Protein AF-A0A1V4Y982-F1 (afdb_monomer)

Secondary structure (DSSP, 8-state):
-HHHHHHHHHHHHHHHHHHHTSTTS-SSS--SSHHHHHHHHHHHHHHHHHHHHHHHHTTS---HHHHHHHHHHHHHHHHHHHHTT-SPPSEETTTEE-HHHHH-

Mean predicted aligned error: 3.41 Å

Radius of gyration: 15.24 Å; Cα contacts (8 Å, |Δi|>4): 96; chains: 1; bounding box: 32×28×43 Å

Foldseek 3Di:
DLLVVLLVVLLVVLVVVLVCLAQPNPPDPDRDPFLSLLSVVLSVVSVVVSVVCVVVCVPPDDPNVVSNVVSVVSSVVSVCCSVVVVGDTQADPPPGGDPVVVVD

pLDDT: mean 94.12, std 4.67, range [77.38, 98.56]

Sequence (104 aa):
MLFLGISYLFIAIIELFHALAYKGIEVFPAQDADLPTQLWIGTRYLEAATFLIAPMIMKKELKAYSTLGIYAIIRTILLVSIFSNNFPACYIEDTGLTTFKIYS

Structure (mmCIF, N/CA/C/O backbone):
data_AF-A0A1V4Y982-F1
#
_entry.id   AF-A0A1V4Y982-F1
#
loop_
_atom_site.group_PDB
_atom_site.id
_atom_site.type_symbol
_atom_site.label_atom_id
_atom_site.label_alt_id
_atom_site.label_comp_id
_atom_site.label_asym_id
_atom_site.label_entity_id
_atom_site.label_seq_id
_atom_site.pdbx_PDB_ins_code
_atom_site.Cartn_x
_atom_site.Cartn_y
_atom_site.Cartn_z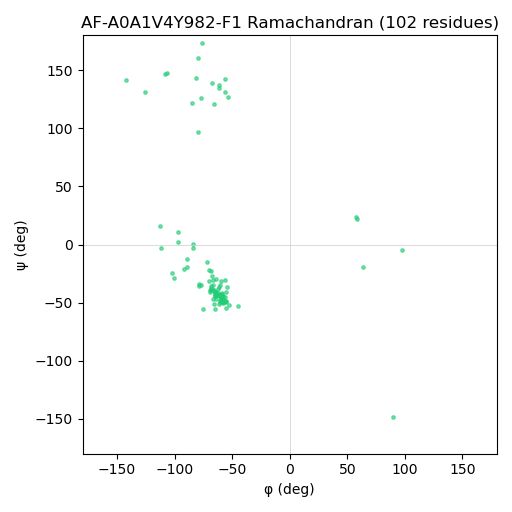
_atom_site.occupancy
_atom_site.B_iso_or_equiv
_atom_site.auth_seq_id
_atom_site.auth_comp_id
_atom_site.auth_asym_id
_atom_site.auth_atom_id
_atom_site.pdbx_PDB_model_num
ATOM 1 N N . MET A 1 1 ? -17.916 0.474 9.515 1.00 81.38 1 MET A N 1
ATOM 2 C CA . MET A 1 1 ? -17.758 1.545 8.505 1.00 81.38 1 MET A CA 1
ATOM 3 C C . MET A 1 1 ? -16.533 2.423 8.748 1.00 81.38 1 MET A C 1
ATOM 5 O O . MET A 1 1 ? -15.734 2.532 7.832 1.00 81.38 1 MET A O 1
ATOM 9 N N . LEU A 1 2 ? -16.322 2.987 9.949 1.00 93.31 2 LEU A N 1
ATOM 10 C CA . LEU A 1 2 ? -15.188 3.895 10.212 1.00 93.31 2 LEU A CA 1
ATOM 11 C C . LEU A 1 2 ? -13.804 3.301 9.886 1.00 93.31 2 LEU A C 1
ATOM 13 O O . LEU A 1 2 ? -12.980 3.993 9.305 1.00 93.31 2 LEU A O 1
ATOM 17 N N . PHE A 1 3 ? -13.570 2.022 10.204 1.00 95.75 3 PHE A N 1
ATOM 18 C CA . PHE A 1 3 ? -12.317 1.344 9.851 1.00 95.75 3 PHE A CA 1
ATOM 19 C C . PHE A 1 3 ? -12.039 1.411 8.349 1.00 95.75 3 PHE A C 1
ATOM 21 O O . PHE A 1 3 ? -11.002 1.930 7.967 1.00 95.75 3 PHE A O 1
ATOM 28 N N . LEU A 1 4 ? -12.995 0.971 7.521 1.00 95.75 4 LEU A N 1
ATOM 29 C CA . LEU A 1 4 ? -12.862 1.014 6.065 1.00 95.75 4 LEU A CA 1
ATOM 30 C C . LEU A 1 4 ? -12.647 2.448 5.578 1.00 95.75 4 LEU A C 1
ATOM 32 O O . LEU A 1 4 ? -11.758 2.670 4.773 1.00 95.75 4 LEU A O 1
ATOM 36 N N . GLY A 1 5 ? -13.386 3.428 6.105 1.00 96.38 5 GLY A N 1
ATOM 37 C CA . GLY A 1 5 ? -13.182 4.835 5.741 1.00 96.38 5 GLY A CA 1
ATOM 38 C C . GLY A 1 5 ? -11.747 5.313 5.991 1.00 96.38 5 GLY A C 1
ATOM 39 O O . GLY A 1 5 ? -11.140 5.921 5.115 1.00 96.38 5 GLY A O 1
ATOM 40 N N . ILE A 1 6 ? -11.177 4.979 7.155 1.00 97.00 6 ILE A N 1
ATOM 41 C CA . ILE A 1 6 ? -9.774 5.283 7.469 1.00 97.00 6 ILE A CA 1
ATOM 42 C C . ILE A 1 6 ? -8.835 4.538 6.516 1.00 97.00 6 ILE A C 1
ATOM 44 O O . ILE A 1 6 ? -7.923 5.147 5.973 1.00 97.00 6 ILE A O 1
ATOM 48 N N . SER A 1 7 ? -9.049 3.243 6.284 1.00 97.50 7 SER A N 1
ATOM 49 C CA . SER A 1 7 ? -8.210 2.438 5.387 1.00 97.50 7 SER A CA 1
ATOM 50 C C . SER A 1 7 ? -8.191 2.997 3.964 1.00 97.50 7 SER A C 1
ATOM 52 O O . SER A 1 7 ? -7.121 3.205 3.392 1.00 97.50 7 SER A O 1
ATOM 54 N N . TYR A 1 8 ? -9.372 3.303 3.421 1.00 97.81 8 TYR A N 1
ATOM 55 C CA . TYR A 1 8 ? -9.539 3.808 2.062 1.00 97.81 8 TYR A CA 1
ATOM 56 C C . TYR A 1 8 ? -8.970 5.212 1.868 1.00 97.81 8 TYR A C 1
ATOM 58 O O . TYR A 1 8 ? -8.520 5.518 0.770 1.00 97.81 8 TYR A O 1
ATOM 66 N N . LEU A 1 9 ? -8.895 6.036 2.921 1.00 97.94 9 LEU A N 1
ATOM 67 C CA . LEU A 1 9 ? -8.168 7.306 2.863 1.00 97.94 9 LEU A CA 1
ATOM 68 C C . LEU A 1 9 ? -6.695 7.090 2.479 1.00 97.94 9 LEU A C 1
ATOM 70 O O . LEU A 1 9 ? -6.181 7.793 1.616 1.00 97.94 9 LEU A O 1
ATOM 74 N N . PHE A 1 10 ? -6.013 6.116 3.088 1.00 98.12 10 PHE A N 1
ATOM 75 C CA . PHE A 1 10 ? -4.598 5.855 2.793 1.00 98.12 10 PHE A CA 1
ATOM 76 C C . PHE A 1 10 ? -4.392 5.065 1.502 1.00 98.12 10 PHE A C 1
ATOM 78 O O . PHE A 1 10 ? -3.436 5.340 0.779 1.00 98.12 10 PHE A O 1
ATOM 85 N N . ILE A 1 11 ? -5.293 4.129 1.196 1.00 98.25 11 ILE A N 1
ATOM 86 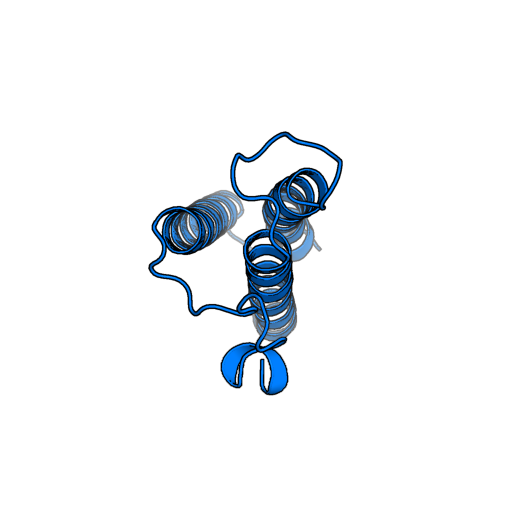C CA . ILE A 1 11 ? -5.302 3.405 -0.081 1.00 98.25 11 ILE A CA 1
ATOM 87 C C . ILE A 1 11 ? -5.451 4.387 -1.249 1.00 98.25 11 ILE A C 1
ATOM 89 O O . ILE A 1 11 ? -4.660 4.338 -2.186 1.00 98.25 11 ILE A O 1
ATOM 93 N N . ALA A 1 12 ? -6.379 5.346 -1.157 1.00 98.19 12 ALA A N 1
ATOM 94 C CA . ALA A 1 12 ? -6.588 6.357 -2.193 1.00 98.19 12 ALA A CA 1
ATOM 95 C C . ALA A 1 12 ? -5.337 7.209 -2.452 1.00 98.19 12 ALA A C 1
ATOM 97 O O . ALA A 1 12 ? -5.091 7.625 -3.580 1.00 98.19 12 ALA A O 1
ATOM 98 N N . ILE A 1 13 ? -4.511 7.445 -1.429 1.00 98.19 13 ILE A N 1
ATOM 99 C CA . ILE A 1 13 ? -3.239 8.142 -1.617 1.00 98.19 13 ILE A CA 1
ATOM 100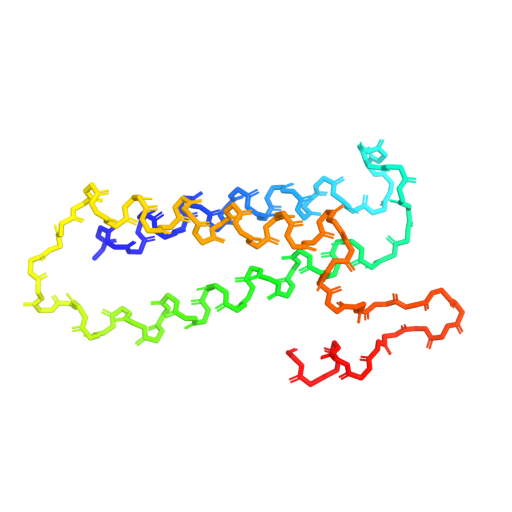 C C . ILE A 1 13 ? -2.270 7.293 -2.452 1.00 98.19 13 ILE A C 1
ATOM 102 O O . ILE A 1 13 ? -1.558 7.846 -3.279 1.00 98.19 13 ILE A O 1
ATOM 106 N N . ILE A 1 14 ? -2.211 5.974 -2.257 1.00 98.00 14 ILE A N 1
ATOM 107 C CA . ILE A 1 14 ? -1.349 5.104 -3.075 1.00 98.00 14 ILE A CA 1
ATOM 108 C C . ILE A 1 14 ? -1.891 5.032 -4.509 1.00 98.00 14 ILE A C 1
ATOM 110 O O . ILE A 1 14 ? -1.115 5.155 -5.452 1.00 98.00 14 ILE A O 1
ATOM 114 N N . GLU A 1 15 ? -3.213 4.942 -4.680 1.00 97.75 15 GLU A N 1
ATOM 115 C CA . GLU A 1 15 ? -3.860 5.012 -6.000 1.00 97.75 15 GLU A CA 1
ATOM 116 C C . GLU A 1 15 ? -3.590 6.336 -6.720 1.00 97.75 15 GLU A C 1
ATOM 118 O O . GLU A 1 15 ? -3.394 6.349 -7.930 1.00 97.75 15 GLU A O 1
ATOM 123 N N . LEU A 1 16 ? -3.501 7.455 -5.996 1.00 97.62 16 LEU A N 1
ATOM 124 C CA . LEU A 1 16 ? -3.087 8.723 -6.593 1.00 97.62 16 LEU A CA 1
ATOM 125 C C . LEU A 1 16 ? -1.650 8.647 -7.126 1.00 97.62 16 LEU A C 1
ATOM 127 O O . LEU A 1 16 ? -1.385 9.106 -8.231 1.00 97.62 16 LEU A O 1
ATOM 131 N N . PHE A 1 17 ? -0.721 8.053 -6.374 1.00 96.62 17 PHE A N 1
ATOM 132 C CA . PHE A 1 17 ? 0.656 7.867 -6.845 1.00 96.62 17 PHE A CA 1
ATOM 133 C C . PHE A 1 17 ? 0.704 6.933 -8.057 1.00 96.62 17 PHE A C 1
ATOM 135 O O . PHE A 1 17 ? 1.416 7.225 -9.011 1.00 96.62 17 PHE A O 1
ATOM 142 N N . HIS A 1 18 ? -0.080 5.853 -8.042 1.00 96.81 18 HIS A N 1
ATOM 143 C CA . HIS A 1 18 ? -0.241 4.944 -9.176 1.00 96.81 18 HIS A CA 1
ATOM 144 C C . HIS A 1 18 ? -0.760 5.687 -10.412 1.00 96.81 18 HIS A C 1
ATOM 146 O O . HIS A 1 18 ? -0.162 5.571 -11.478 1.00 96.81 18 HIS A O 1
ATOM 152 N N . ALA A 1 19 ? -1.805 6.507 -10.256 1.00 95.56 19 ALA A N 1
ATOM 153 C CA . ALA A 1 19 ? -2.343 7.342 -11.322 1.00 95.56 19 ALA A CA 1
ATOM 154 C C . ALA A 1 19 ? -1.261 8.257 -11.912 1.00 95.56 19 ALA A C 1
ATOM 156 O O . ALA A 1 19 ? -1.081 8.275 -13.122 1.00 95.56 19 ALA A O 1
ATOM 157 N N . LEU A 1 20 ? -0.491 8.955 -11.071 1.00 95.44 20 LEU A N 1
ATOM 158 C CA . LEU A 1 20 ? 0.597 9.843 -11.505 1.00 95.44 20 LEU A CA 1
ATOM 159 C C . LEU A 1 20 ? 1.795 9.098 -12.121 1.00 95.44 20 LEU A C 1
ATOM 161 O O . LEU A 1 20 ? 2.561 9.695 -12.874 1.00 95.44 20 LEU A O 1
ATOM 165 N N . ALA A 1 21 ? 1.962 7.814 -11.803 1.00 94.62 21 ALA A N 1
ATOM 166 C CA . ALA A 1 21 ? 3.001 6.948 -12.352 1.00 94.62 21 ALA A CA 1
ATOM 167 C C . ALA A 1 21 ? 2.628 6.320 -13.700 1.00 94.62 21 ALA A C 1
ATOM 169 O O . ALA A 1 21 ? 3.459 5.629 -14.288 1.00 94.62 21 ALA A O 1
ATOM 170 N N . TYR A 1 22 ? 1.414 6.548 -14.214 1.00 90.81 22 TYR A N 1
ATOM 171 C CA . TYR A 1 22 ? 1.078 6.091 -15.557 1.00 90.81 22 TYR A CA 1
ATOM 172 C C . TYR A 1 22 ? 1.975 6.742 -16.607 1.00 90.81 22 TYR A C 1
ATOM 174 O O . TYR A 1 22 ? 2.220 7.953 -16.610 1.00 90.81 22 TYR A O 1
ATOM 182 N N . LYS A 1 23 ? 2.405 5.906 -17.554 1.00 85.81 23 LYS A N 1
ATOM 183 C CA . LYS A 1 23 ? 3.172 6.324 -18.722 1.00 85.81 23 LYS A CA 1
ATOM 184 C C . LYS A 1 23 ? 2.444 7.451 -19.460 1.00 85.81 23 LYS A C 1
ATOM 186 O O . LYS A 1 23 ? 1.275 7.306 -19.815 1.00 85.81 23 LYS A O 1
ATOM 191 N N . GLY A 1 24 ? 3.155 8.552 -19.701 1.00 85.00 24 GLY A N 1
ATOM 192 C CA . GLY A 1 24 ? 2.633 9.738 -20.389 1.00 85.00 24 GLY A CA 1
ATOM 193 C C . GLY A 1 24 ? 2.148 10.878 -19.485 1.00 85.00 24 GLY A C 1
ATOM 194 O O . GLY A 1 24 ? 1.809 11.931 -20.011 1.00 85.00 24 GLY A O 1
ATOM 195 N N . ILE A 1 25 ? 2.133 10.712 -18.153 1.00 89.38 25 ILE A N 1
ATOM 196 C CA . ILE A 1 25 ? 1.878 11.820 -17.204 1.00 89.38 25 ILE A CA 1
ATOM 197 C C . ILE A 1 25 ? 3.180 12.539 -16.790 1.00 89.38 25 ILE A C 1
ATOM 199 O O . ILE A 1 25 ? 3.136 13.683 -16.347 1.00 89.38 25 ILE A O 1
ATOM 203 N N . GLU A 1 26 ? 4.340 11.895 -16.973 1.00 87.44 26 GLU A N 1
ATOM 204 C CA . GLU A 1 26 ? 5.689 12.488 -16.833 1.00 87.44 26 GLU A CA 1
ATOM 205 C C . GLU A 1 26 ? 6.017 13.110 -15.454 1.00 87.44 26 GLU A C 1
ATOM 207 O O . GLU A 1 26 ? 6.911 13.943 -15.328 1.00 87.44 26 GLU A O 1
ATOM 212 N N . VAL A 1 27 ? 5.343 12.673 -14.383 1.00 93.44 27 VAL A N 1
ATOM 213 C CA . VAL A 1 27 ? 5.632 13.121 -13.001 1.00 93.44 27 VAL A CA 1
ATOM 214 C C . VAL A 1 27 ? 6.860 12.425 -12.406 1.00 93.44 27 VAL A C 1
ATOM 216 O O . VAL A 1 27 ? 7.598 13.031 -11.628 1.00 93.44 27 VAL A O 1
ATOM 219 N N . PHE A 1 28 ? 7.089 11.158 -12.760 1.00 90.56 28 PHE A N 1
ATOM 220 C CA . PHE A 1 28 ? 8.236 10.372 -12.300 1.00 90.56 28 PHE A CA 1
ATOM 221 C C . PHE A 1 28 ? 9.241 10.143 -13.441 1.00 90.56 28 PHE A C 1
ATOM 223 O O . PHE A 1 28 ? 8.834 10.005 -14.593 1.00 90.56 28 PHE A O 1
ATOM 230 N N . PRO A 1 29 ? 10.555 10.086 -13.152 1.00 82.12 29 PRO A N 1
ATOM 231 C CA . PRO A 1 29 ? 11.589 9.998 -14.187 1.00 82.12 29 PRO A CA 1
ATOM 232 C C . PRO A 1 29 ? 11.618 8.646 -14.917 1.00 82.12 29 PRO A C 1
ATOM 234 O O . PRO A 1 29 ? 11.953 8.604 -16.097 1.00 82.12 29 PRO A O 1
ATOM 237 N N . ALA A 1 30 ? 11.256 7.550 -14.242 1.00 77.50 30 ALA A N 1
ATOM 238 C CA . ALA A 1 30 ? 11.094 6.246 -14.879 1.00 77.50 30 ALA A CA 1
ATOM 239 C C . ALA A 1 30 ? 9.763 6.209 -15.645 1.00 77.50 30 ALA A C 1
ATOM 241 O O . ALA A 1 30 ? 8.713 6.508 -15.078 1.00 77.50 30 ALA A O 1
ATOM 242 N N . GLN A 1 31 ? 9.821 5.866 -16.934 1.00 77.38 31 GLN A N 1
ATOM 243 C CA . GLN A 1 31 ? 8.661 5.792 -17.840 1.00 77.38 31 GLN A CA 1
ATOM 244 C C . GLN A 1 31 ? 8.348 4.350 -18.278 1.00 77.38 31 GLN A C 1
ATOM 246 O O . GLN A 1 31 ? 7.636 4.124 -19.265 1.00 77.38 31 GLN A O 1
ATOM 251 N N . ASP A 1 32 ? 8.902 3.372 -17.560 1.00 86.12 32 ASP A N 1
ATOM 252 C CA . ASP A 1 32 ? 8.551 1.966 -17.717 1.00 86.12 32 ASP A CA 1
ATOM 253 C C . ASP A 1 32 ? 7.198 1.647 -17.056 1.00 86.12 32 ASP A C 1
ATOM 255 O O . ASP A 1 32 ? 6.557 2.482 -16.413 1.00 86.12 32 ASP A O 1
ATOM 259 N N . ALA A 1 33 ? 6.721 0.422 -17.268 1.00 92.25 33 ALA A N 1
ATOM 260 C CA . ALA A 1 33 ? 5.481 -0.048 -16.666 1.00 92.25 33 ALA A CA 1
ATOM 261 C C . ALA A 1 33 ? 5.680 -0.591 -15.241 1.00 92.25 33 ALA A C 1
ATOM 263 O O . ALA A 1 33 ? 4.705 -1.038 -14.639 1.00 92.25 33 ALA A O 1
ATOM 264 N N . ASP A 1 34 ? 6.897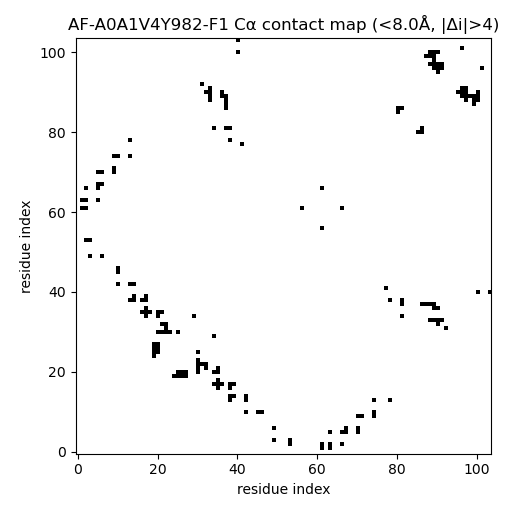 -0.590 -14.691 1.00 95.12 34 ASP A N 1
ATOM 265 C CA . ASP A 1 34 ? 7.184 -1.264 -13.428 1.00 95.12 34 ASP A CA 1
ATOM 266 C C . ASP A 1 34 ? 6.639 -0.474 -12.243 1.00 95.12 34 ASP A C 1
ATOM 268 O O . ASP A 1 34 ? 5.791 -0.983 -11.513 1.00 95.12 34 ASP A O 1
ATOM 272 N N . LEU A 1 35 ? 7.016 0.800 -12.104 1.00 95.75 35 LEU A N 1
ATOM 273 C CA . LEU A 1 35 ? 6.550 1.657 -11.007 1.00 95.75 35 LEU A CA 1
ATOM 274 C C . LEU A 1 35 ? 5.012 1.700 -10.857 1.00 95.75 35 LEU A C 1
ATOM 276 O O . LEU A 1 35 ? 4.526 1.438 -9.748 1.00 95.75 35 LEU A O 1
ATOM 280 N N . PRO A 1 36 ? 4.211 1.992 -11.906 1.00 95.69 36 PRO A N 1
ATOM 281 C CA . PRO A 1 36 ? 2.756 1.962 -11.771 1.00 95.69 36 PRO A CA 1
ATOM 282 C C . PRO A 1 36 ? 2.248 0.562 -11.398 1.00 95.69 36 PRO A C 1
ATOM 284 O O . PRO A 1 36 ? 1.348 0.435 -10.568 1.00 95.69 36 PRO A O 1
ATOM 287 N N . THR A 1 37 ? 2.864 -0.500 -11.918 1.00 95.88 37 THR A N 1
ATOM 288 C CA . THR A 1 37 ? 2.466 -1.876 -11.598 1.00 95.88 37 THR A CA 1
ATOM 289 C C . THR A 1 37 ? 2.793 -2.255 -10.145 1.00 95.88 37 THR A C 1
ATOM 291 O O . THR A 1 37 ? 1.974 -2.898 -9.483 1.00 95.88 37 THR A O 1
ATOM 294 N N . GLN A 1 38 ? 3.941 -1.821 -9.612 1.00 97.31 38 GLN A N 1
ATOM 295 C CA . GLN A 1 38 ? 4.321 -1.998 -8.207 1.00 97.31 38 GLN A CA 1
ATOM 296 C C . GLN A 1 38 ? 3.346 -1.273 -7.264 1.00 97.31 38 GLN A C 1
ATOM 298 O O . GLN A 1 38 ? 2.902 -1.836 -6.261 1.00 97.31 38 GLN A O 1
ATOM 303 N N . LEU A 1 39 ? 2.965 -0.036 -7.600 1.00 97.44 39 LEU A N 1
ATOM 304 C CA . LEU A 1 39 ? 1.981 0.730 -6.829 1.00 97.44 39 LEU A CA 1
ATOM 305 C C . LEU A 1 39 ? 0.599 0.065 -6.869 1.00 97.44 39 LEU A C 1
ATOM 307 O O . LEU A 1 39 ? -0.049 -0.054 -5.828 1.00 97.44 39 LEU A O 1
ATOM 311 N N . TRP A 1 40 ? 0.179 -0.436 -8.035 1.00 97.00 40 TRP A N 1
ATOM 312 C CA . TRP A 1 40 ? -1.079 -1.166 -8.188 1.00 97.00 40 TRP A CA 1
ATOM 313 C C . TRP A 1 40 ? -1.127 -2.420 -7.312 1.00 97.00 40 TRP A C 1
ATOM 315 O O . TRP A 1 40 ? -2.086 -2.614 -6.561 1.00 97.00 40 TRP A O 1
ATOM 325 N N . ILE A 1 41 ? -0.088 -3.261 -7.354 1.00 97.38 41 ILE A N 1
ATOM 326 C CA . ILE A 1 41 ? -0.082 -4.489 -6.554 1.00 97.38 41 ILE A CA 1
ATOM 327 C C . ILE A 1 41 ? 0.026 -4.194 -5.053 1.00 97.38 41 ILE A C 1
ATOM 329 O O . ILE A 1 41 ? -0.655 -4.830 -4.247 1.00 97.38 41 ILE A O 1
ATOM 333 N N . GLY A 1 42 ? 0.804 -3.174 -4.672 1.00 97.19 42 GLY A N 1
ATOM 334 C CA . GLY A 1 42 ? 0.886 -2.692 -3.296 1.00 97.19 42 GLY A CA 1
ATOM 335 C C . GLY A 1 42 ? -0.479 -2.267 -2.750 1.00 97.19 42 GLY A C 1
ATOM 336 O O . GLY A 1 42 ? -0.851 -2.660 -1.640 1.00 97.19 42 GLY A O 1
ATOM 337 N N . THR A 1 43 ? -1.259 -1.534 -3.549 1.00 97.69 43 THR A N 1
ATOM 338 C CA . THR A 1 43 ? -2.643 -1.188 -3.208 1.00 97.69 43 THR A CA 1
ATOM 339 C C . THR A 1 43 ? -3.511 -2.430 -3.029 1.00 97.69 43 THR A C 1
ATOM 341 O O . THR A 1 43 ? -4.201 -2.539 -2.015 1.00 97.69 43 THR A O 1
ATOM 344 N N . ARG A 1 44 ? -3.465 -3.391 -3.960 1.00 97.62 44 ARG A N 1
ATOM 345 C CA . ARG A 1 44 ? -4.308 -4.597 -3.892 1.00 97.62 44 ARG A CA 1
ATOM 346 C C . ARG A 1 44 ? -4.018 -5.446 -2.663 1.00 97.62 44 ARG A C 1
ATOM 348 O O . ARG A 1 44 ? -4.957 -5.928 -2.032 1.00 97.62 44 ARG A O 1
ATOM 355 N N . TYR A 1 45 ? -2.755 -5.570 -2.266 1.00 97.44 45 TYR A N 1
ATOM 356 C CA . TYR A 1 45 ? -2.408 -6.240 -1.014 1.00 97.44 45 TYR A CA 1
ATOM 357 C C . TYR A 1 45 ? -2.965 -5.519 0.210 1.00 97.44 45 TYR A C 1
ATOM 359 O O . TYR A 1 45 ? -3.514 -6.170 1.104 1.00 97.44 45 TYR A O 1
ATOM 367 N N . LEU A 1 46 ? -2.863 -4.187 0.251 1.00 97.75 46 LEU A N 1
ATOM 368 C CA . LEU A 1 46 ? -3.403 -3.410 1.361 1.00 97.75 46 LEU A CA 1
ATOM 369 C C . LEU A 1 46 ? -4.932 -3.519 1.424 1.00 97.75 46 LEU A C 1
ATOM 371 O O . LEU A 1 46 ? -5.469 -3.781 2.496 1.00 97.75 46 LEU A O 1
ATOM 375 N N . GLU A 1 47 ? -5.623 -3.408 0.289 1.00 97.88 47 GLU A N 1
ATOM 376 C CA . GLU A 1 47 ? -7.075 -3.596 0.185 1.00 97.88 47 GLU A CA 1
ATOM 377 C C . GLU A 1 47 ? -7.516 -4.993 0.631 1.00 97.88 47 GLU A C 1
ATOM 379 O O . GLU A 1 47 ? -8.433 -5.123 1.446 1.00 97.88 47 GLU A O 1
ATOM 384 N N . ALA A 1 48 ? -6.859 -6.043 0.131 1.00 97.75 48 ALA A N 1
ATOM 385 C CA . ALA A 1 48 ? -7.173 -7.421 0.488 1.00 97.75 48 ALA A CA 1
ATOM 386 C C . ALA A 1 48 ? -6.993 -7.658 1.994 1.00 97.75 48 ALA A C 1
ATOM 388 O O . ALA A 1 48 ? -7.876 -8.223 2.645 1.00 97.75 48 ALA A O 1
ATOM 389 N N . ALA A 1 49 ? -5.898 -7.159 2.577 1.00 97.56 49 ALA A N 1
ATOM 390 C CA . ALA A 1 49 ? -5.662 -7.225 4.016 1.00 97.56 49 ALA A CA 1
ATOM 391 C C . ALA A 1 49 ? -6.718 -6.434 4.805 1.00 97.56 49 ALA A C 1
ATOM 393 O O . ALA A 1 49 ? -7.254 -6.938 5.795 1.00 97.56 49 ALA A O 1
ATOM 394 N N . THR A 1 50 ? -7.074 -5.224 4.357 1.00 97.12 50 THR A N 1
ATOM 395 C CA . THR A 1 50 ? -8.152 -4.420 4.948 1.00 97.12 50 THR A CA 1
ATOM 396 C C . THR A 1 50 ? -9.463 -5.202 4.972 1.00 97.12 50 THR A C 1
ATOM 398 O O . THR A 1 50 ? -10.105 -5.278 6.022 1.00 97.12 50 THR A O 1
ATOM 401 N N . PHE A 1 51 ? -9.860 -5.816 3.856 1.00 96.81 51 PHE A N 1
ATOM 402 C CA . PHE A 1 51 ? -11.098 -6.589 3.781 1.00 96.81 51 PHE A CA 1
ATOM 403 C C . PHE A 1 51 ? -11.060 -7.871 4.607 1.00 96.81 51 PHE A C 1
ATOM 405 O O . PHE A 1 51 ? -12.067 -8.212 5.224 1.00 96.81 51 PHE A O 1
ATOM 412 N N . LEU A 1 52 ? -9.913 -8.544 4.681 1.00 97.06 52 LEU A N 1
ATOM 413 C CA . LEU A 1 52 ? -9.742 -9.729 5.519 1.00 97.06 52 LEU A CA 1
ATOM 414 C C . LEU A 1 52 ? -9.859 -9.391 7.015 1.00 97.06 52 LEU A C 1
ATOM 416 O O . LEU A 1 52 ? -10.470 -10.138 7.780 1.00 97.06 52 LEU A O 1
ATOM 420 N N . ILE A 1 53 ? -9.309 -8.247 7.433 1.00 95.31 53 ILE A N 1
ATOM 421 C CA . ILE A 1 53 ? -9.338 -7.784 8.828 1.00 95.31 53 ILE A CA 1
ATOM 422 C C . ILE A 1 53 ? -10.710 -7.212 9.203 1.00 95.31 53 ILE A C 1
ATOM 424 O O . ILE A 1 53 ? -11.155 -7.390 10.338 1.00 95.31 53 ILE A O 1
ATOM 428 N N . ALA A 1 54 ? -11.397 -6.547 8.270 1.00 94.56 54 ALA A N 1
ATOM 429 C CA . ALA A 1 54 ? -12.674 -5.873 8.500 1.00 94.56 54 ALA A CA 1
ATOM 430 C C . ALA A 1 54 ? -13.697 -6.694 9.319 1.00 94.56 54 ALA A C 1
ATOM 432 O O . ALA A 1 54 ? -14.151 -6.174 10.344 1.00 94.56 54 ALA A O 1
ATOM 433 N N . PRO A 1 55 ? -14.043 -7.956 8.980 1.00 93.00 55 PRO A N 1
ATOM 434 C CA . PRO A 1 55 ? -15.014 -8.733 9.754 1.00 93.00 55 PRO A CA 1
ATOM 435 C C . PRO A 1 55 ? -14.551 -9.030 11.190 1.00 93.00 55 PRO A C 1
ATOM 437 O O . PRO A 1 55 ? -15.379 -9.094 12.099 1.00 93.00 55 PRO A O 1
ATOM 440 N N . MET A 1 56 ? -13.240 -9.146 11.434 1.00 92.38 56 MET A N 1
ATOM 441 C CA . MET A 1 56 ? -12.682 -9.466 12.759 1.00 92.38 56 MET A CA 1
ATOM 442 C C . MET A 1 56 ? -12.830 -8.320 13.770 1.00 92.38 56 MET A C 1
ATOM 444 O O . MET A 1 56 ? -12.788 -8.535 14.985 1.00 92.38 56 MET A O 1
ATOM 448 N N . ILE A 1 57 ? -12.996 -7.094 13.279 1.00 89.69 57 ILE A N 1
ATOM 449 C CA . ILE A 1 57 ? -13.095 -5.876 14.091 1.00 89.69 57 ILE A CA 1
ATOM 450 C C . ILE A 1 57 ? -14.489 -5.246 14.058 1.00 89.69 57 ILE A C 1
ATOM 452 O O . ILE A 1 57 ? -14.728 -4.298 14.797 1.00 89.69 57 ILE A O 1
ATOM 456 N N . MET A 1 58 ? -15.434 -5.787 13.277 1.00 85.44 58 MET A N 1
ATOM 457 C CA . MET A 1 58 ? -16.812 -5.270 13.199 1.00 85.44 58 MET A CA 1
ATOM 458 C C . MET A 1 58 ? -17.521 -5.202 14.557 1.00 85.44 58 MET A C 1
ATOM 460 O O . MET A 1 58 ? -18.369 -4.338 14.750 1.00 85.44 58 MET A O 1
ATOM 464 N N . LYS A 1 59 ? -17.186 -6.100 15.491 1.00 85.00 59 LYS A N 1
ATOM 465 C CA . LYS A 1 59 ? -17.787 -6.164 16.835 1.00 85.00 59 LYS A CA 1
ATOM 466 C C . LYS A 1 59 ? -16.958 -5.462 17.918 1.00 85.00 59 LYS A C 1
ATOM 468 O O . LYS A 1 59 ? -17.307 -5.551 19.089 1.00 85.00 59 LYS A O 1
ATOM 473 N N . LYS A 1 60 ? -15.836 -4.832 17.557 1.00 86.06 60 LYS A N 1
ATOM 474 C CA . LYS A 1 60 ? -14.908 -4.199 18.504 1.00 86.06 60 LYS A CA 1
ATOM 475 C C . LYS A 1 60 ? -15.034 -2.682 18.436 1.00 86.06 60 LYS A C 1
ATOM 477 O O . LYS A 1 60 ? -15.257 -2.119 17.367 1.00 86.06 60 LYS A O 1
ATOM 482 N N . GLU A 1 61 ? -14.821 -2.021 19.568 1.00 87.56 61 GLU A N 1
ATOM 483 C CA . GLU A 1 61 ? -14.651 -0.571 19.585 1.00 87.56 61 GLU A CA 1
ATOM 484 C C . GLU A 1 61 ? -13.365 -0.192 18.846 1.00 87.56 61 GLU A C 1
ATOM 486 O O . GLU A 1 61 ? -12.262 -0.635 19.185 1.00 87.56 61 GLU A O 1
ATOM 491 N N . LEU A 1 62 ? -13.509 0.618 17.799 1.00 91.69 62 LEU A N 1
ATOM 492 C CA . LEU A 1 62 ? -12.386 1.049 16.985 1.00 91.69 62 LEU A CA 1
ATOM 493 C C . LEU A 1 62 ? -11.717 2.274 17.611 1.00 91.69 62 LEU A C 1
ATOM 495 O O . LEU A 1 62 ? -12.318 3.342 17.718 1.00 91.69 62 LEU A O 1
ATOM 499 N N . LYS A 1 63 ? -10.426 2.161 17.923 1.00 94.38 63 LYS A N 1
ATOM 500 C CA . LYS A 1 63 ? -9.595 3.313 18.288 1.00 94.38 63 LYS A CA 1
ATOM 501 C C . LYS A 1 63 ? -9.158 4.046 17.020 1.00 94.38 63 LYS A C 1
ATOM 503 O O . LYS A 1 63 ? -8.189 3.647 16.369 1.00 94.38 63 LYS A O 1
ATOM 508 N N . ALA A 1 64 ? -9.883 5.105 16.659 1.00 94.69 64 ALA A N 1
ATOM 509 C CA . ALA A 1 64 ? -9.678 5.840 15.408 1.00 94.69 64 ALA A CA 1
ATOM 510 C C . ALA A 1 64 ? -8.235 6.349 15.239 1.00 94.69 64 ALA A C 1
ATOM 512 O O . ALA A 1 64 ? -7.609 6.064 14.222 1.00 94.69 64 ALA A O 1
ATOM 513 N N . TYR A 1 65 ? -7.670 7.011 16.257 1.00 96.31 65 TYR A N 1
ATOM 514 C CA . TYR A 1 65 ? -6.297 7.539 16.209 1.00 96.31 65 TYR A CA 1
ATOM 515 C C . TYR A 1 65 ? -5.237 6.449 16.035 1.00 96.31 65 TYR A C 1
ATOM 517 O O . TYR A 1 65 ? -4.318 6.603 15.236 1.00 96.31 65 TYR A O 1
ATOM 525 N N . SER A 1 66 ? -5.385 5.317 16.728 1.00 95.88 66 SER A N 1
ATOM 526 C CA . SER A 1 66 ? -4.477 4.180 16.554 1.00 95.88 66 SER A CA 1
ATOM 527 C C . SER A 1 66 ? -4.585 3.591 15.148 1.00 95.88 66 SER A C 1
ATOM 529 O O . SER A 1 66 ? -3.572 3.281 14.535 1.00 95.88 66 SER A O 1
ATOM 531 N N . THR A 1 67 ? -5.803 3.486 14.610 1.00 96.25 67 THR A N 1
ATOM 532 C CA . THR A 1 67 ? -6.042 2.975 13.250 1.00 96.25 67 THR A CA 1
ATOM 533 C C . THR A 1 67 ? -5.426 3.898 12.197 1.00 96.25 67 THR A C 1
ATOM 535 O O . THR A 1 67 ? -4.749 3.419 11.292 1.00 96.25 67 THR A O 1
ATOM 538 N N . LEU A 1 68 ? -5.598 5.216 12.350 1.00 97.81 68 LEU A N 1
ATOM 539 C CA . LEU A 1 68 ? -4.956 6.229 11.508 1.00 97.81 68 LEU A CA 1
ATOM 540 C C . LEU A 1 68 ? -3.430 6.086 11.532 1.00 97.81 68 LEU A C 1
ATOM 542 O O . LEU A 1 68 ? -2.812 6.017 10.475 1.00 97.81 68 LEU A O 1
ATOM 546 N N . GLY A 1 69 ? -2.833 5.995 12.725 1.00 98.12 69 GLY A N 1
ATOM 547 C CA . GLY A 1 69 ? -1.385 5.838 12.877 1.00 98.12 69 GLY A CA 1
ATOM 548 C C . GLY A 1 69 ? -0.855 4.563 12.219 1.00 98.12 69 GLY A C 1
ATOM 549 O O . GLY A 1 69 ? 0.138 4.613 11.498 1.00 98.12 69 GLY A O 1
ATOM 550 N N . ILE A 1 70 ? -1.550 3.436 12.397 1.00 97.81 70 ILE A N 1
ATOM 551 C CA . ILE A 1 70 ? -1.175 2.155 11.783 1.00 97.81 70 ILE A CA 1
ATOM 552 C C . ILE A 1 70 ? -1.195 2.255 10.254 1.00 97.81 70 ILE A C 1
ATOM 554 O O . ILE A 1 70 ? -0.200 1.918 9.615 1.00 97.81 70 ILE A O 1
ATOM 558 N N . TYR A 1 71 ? -2.283 2.748 9.655 1.00 98.06 71 TYR A N 1
ATOM 559 C CA . TYR A 1 71 ? -2.352 2.866 8.196 1.00 98.06 71 TYR A CA 1
ATOM 560 C C . TYR A 1 71 ? -1.366 3.900 7.638 1.00 98.06 71 TYR A C 1
ATOM 562 O O . TYR A 1 71 ? -0.795 3.662 6.576 1.00 98.06 71 TYR A O 1
ATOM 570 N N . ALA A 1 72 ? -1.099 4.997 8.355 1.00 98.19 72 ALA A N 1
ATOM 571 C CA . ALA A 1 72 ? -0.073 5.963 7.966 1.00 98.19 72 ALA A CA 1
ATOM 572 C C . ALA A 1 72 ? 1.321 5.320 7.905 1.00 98.19 72 ALA A C 1
ATOM 574 O O . ALA A 1 72 ? 2.058 5.533 6.939 1.00 98.19 72 ALA A O 1
ATOM 575 N N . ILE A 1 73 ? 1.664 4.496 8.901 1.00 98.56 73 ILE A N 1
ATOM 576 C CA . ILE A 1 73 ? 2.934 3.761 8.946 1.00 98.56 73 ILE A CA 1
ATOM 577 C C . ILE A 1 73 ? 2.996 2.736 7.812 1.00 98.56 73 ILE A C 1
ATOM 579 O O . ILE A 1 73 ? 3.956 2.752 7.048 1.00 98.56 73 ILE A O 1
ATOM 583 N N . ILE A 1 74 ? 1.967 1.895 7.652 1.00 98.31 74 ILE A N 1
ATOM 584 C CA . ILE A 1 74 ? 1.927 0.860 6.604 1.00 98.31 74 ILE A CA 1
ATOM 585 C C . ILE A 1 74 ? 2.069 1.487 5.212 1.00 98.31 74 ILE A C 1
ATOM 587 O O . ILE A 1 74 ? 2.927 1.069 4.437 1.00 98.31 74 ILE A O 1
ATOM 591 N N . ARG A 1 75 ? 1.286 2.532 4.910 1.00 98.00 75 ARG A N 1
ATOM 592 C CA . ARG A 1 75 ? 1.364 3.263 3.635 1.00 98.00 75 ARG A CA 1
ATOM 593 C C . ARG A 1 75 ? 2.753 3.855 3.411 1.00 98.00 75 ARG A C 1
ATOM 595 O O . ARG A 1 75 ? 3.263 3.800 2.298 1.00 98.00 75 ARG A O 1
ATOM 602 N N . THR A 1 76 ? 3.369 4.419 4.449 1.00 98.19 76 THR A N 1
ATOM 603 C CA . THR A 1 76 ? 4.717 5.000 4.347 1.00 98.19 76 THR A CA 1
ATOM 604 C C . THR A 1 76 ? 5.766 3.928 4.073 1.00 98.19 76 THR A C 1
ATOM 606 O O . THR A 1 76 ? 6.555 4.097 3.152 1.00 98.19 76 THR A O 1
ATOM 609 N N . ILE A 1 77 ? 5.744 2.810 4.805 1.00 98.44 77 ILE A N 1
ATOM 610 C CA . ILE A 1 77 ? 6.663 1.685 4.585 1.00 98.44 77 ILE A CA 1
ATOM 611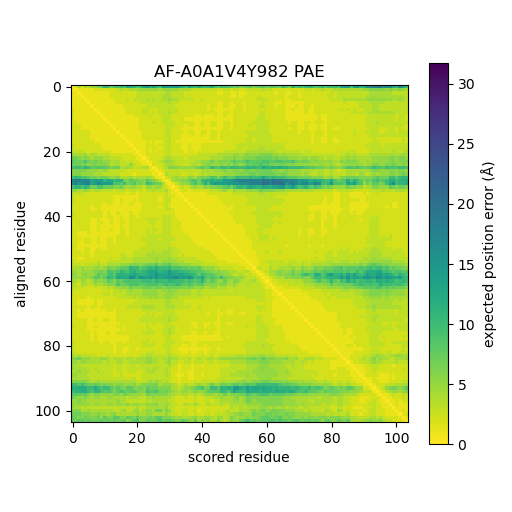 C C . ILE A 1 77 ? 6.526 1.151 3.157 1.00 98.44 77 ILE A C 1
ATOM 613 O O . ILE A 1 77 ? 7.534 0.956 2.483 1.00 98.44 77 ILE A O 1
ATOM 617 N N . LEU A 1 78 ? 5.293 0.963 2.679 1.00 98.00 78 LEU A N 1
ATOM 618 C CA . LEU A 1 78 ? 5.035 0.462 1.332 1.00 98.00 78 LEU A CA 1
ATOM 619 C C . LEU A 1 78 ? 5.605 1.397 0.256 1.00 98.00 78 LEU A C 1
ATOM 621 O O . LEU A 1 78 ? 6.344 0.945 -0.614 1.00 98.00 78 LEU A O 1
ATOM 625 N N . LEU A 1 79 ? 5.324 2.701 0.339 1.00 97.69 79 LEU A N 1
ATOM 626 C CA . LEU A 1 79 ? 5.860 3.662 -0.628 1.00 97.69 79 LEU A CA 1
ATOM 627 C C . LEU A 1 79 ? 7.383 3.764 -0.553 1.00 97.69 79 LEU A C 1
ATOM 629 O O . LEU A 1 79 ? 8.033 3.779 -1.591 1.00 97.69 79 LEU A O 1
ATOM 633 N N . VAL A 1 80 ? 7.965 3.794 0.650 1.00 97.88 80 VAL A N 1
ATOM 634 C CA . VAL A 1 80 ? 9.427 3.799 0.807 1.00 97.88 80 VAL A CA 1
ATOM 635 C C . VAL A 1 80 ? 10.034 2.550 0.175 1.00 97.88 80 VAL A C 1
ATOM 637 O O . VAL A 1 80 ? 11.031 2.665 -0.530 1.00 97.88 80 VAL A O 1
ATOM 640 N N . SER A 1 81 ? 9.428 1.376 0.365 1.00 97.62 81 SER A N 1
ATOM 641 C CA . SER A 1 81 ? 9.889 0.133 -0.258 1.00 97.62 81 SER A CA 1
ATOM 642 C C . SER A 1 81 ? 9.890 0.222 -1.786 1.00 97.62 81 SER A C 1
ATOM 644 O O . SER A 1 81 ? 10.876 -0.175 -2.403 1.00 97.62 81 SER A O 1
ATOM 646 N N . ILE A 1 82 ? 8.815 0.751 -2.379 1.00 96.38 82 ILE A N 1
ATOM 647 C CA . ILE A 1 82 ? 8.656 0.906 -3.834 1.00 96.38 82 ILE A CA 1
ATOM 648 C C . ILE A 1 82 ? 9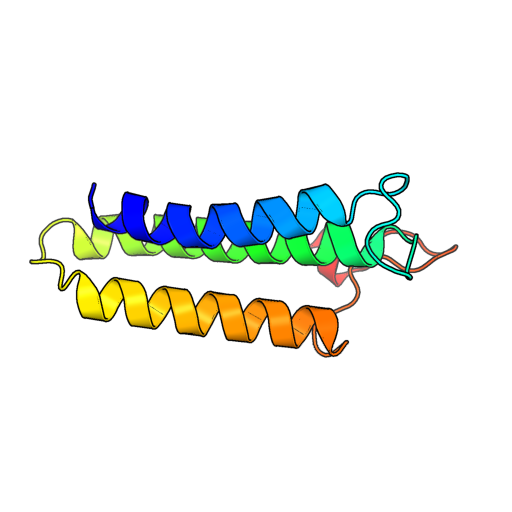.685 1.902 -4.380 1.00 96.38 82 ILE A C 1
ATOM 650 O O . ILE A 1 82 ? 10.514 1.552 -5.212 1.00 96.38 82 ILE A O 1
ATOM 654 N N . PHE A 1 83 ? 9.717 3.123 -3.843 1.00 94.81 83 PHE A N 1
ATOM 655 C CA . PHE A 1 83 ? 10.596 4.184 -4.347 1.00 94.81 83 PHE A CA 1
ATOM 656 C C . PHE A 1 83 ? 12.085 3.978 -4.032 1.00 94.81 83 PHE A C 1
ATOM 658 O O . PHE A 1 83 ? 12.926 4.641 -4.633 1.00 94.81 83 PHE A O 1
ATOM 665 N N . SER A 1 84 ? 12.424 3.071 -3.112 1.00 94.69 84 SER A N 1
ATOM 666 C CA . SER A 1 84 ? 13.817 2.720 -2.791 1.00 94.69 84 SER A CA 1
ATOM 667 C C . SER A 1 84 ? 14.306 1.458 -3.513 1.00 94.69 84 SER A C 1
ATOM 669 O O . SER A 1 84 ? 15.362 0.948 -3.153 1.00 94.69 84 SER A O 1
ATOM 671 N N . ASN A 1 85 ? 13.552 0.929 -4.489 1.00 91.56 85 ASN A N 1
ATOM 672 C CA . ASN A 1 85 ? 13.855 -0.318 -5.213 1.00 91.56 85 ASN A CA 1
ATOM 673 C C . ASN A 1 85 ? 13.988 -1.570 -4.317 1.00 91.56 85 ASN A C 1
ATOM 675 O O . ASN A 1 85 ? 14.607 -2.556 -4.707 1.00 91.56 85 ASN A O 1
ATOM 679 N N . ASN A 1 86 ? 13.406 -1.546 -3.113 1.00 95.31 86 ASN A N 1
ATOM 680 C CA . ASN A 1 86 ? 13.347 -2.710 -2.220 1.00 95.31 86 ASN A CA 1
ATOM 681 C C . ASN A 1 86 ? 12.099 -3.570 -2.472 1.00 95.31 86 ASN A C 1
ATOM 683 O O . ASN A 1 86 ? 11.982 -4.671 -1.935 1.00 95.31 86 ASN A O 1
ATOM 687 N N . PHE A 1 87 ? 11.140 -3.057 -3.244 1.00 95.00 87 PHE A N 1
ATOM 688 C CA . PHE A 1 87 ? 9.963 -3.802 -3.665 1.00 95.00 87 PHE A CA 1
ATOM 689 C C . PHE A 1 87 ? 10.299 -4.699 -4.871 1.00 95.00 87 PHE A C 1
ATOM 691 O O . PHE A 1 87 ? 11.094 -4.290 -5.718 1.00 95.00 87 PHE A O 1
ATOM 698 N N . PRO A 1 88 ? 9.726 -5.913 -4.975 1.00 94.94 88 PRO A N 1
ATOM 699 C CA . PRO A 1 88 ? 10.006 -6.787 -6.106 1.00 94.94 88 PRO A CA 1
ATOM 700 C C . PRO A 1 88 ? 9.580 -6.158 -7.435 1.00 94.94 88 PRO A C 1
ATOM 702 O O . PRO A 1 88 ? 8.456 -5.664 -7.563 1.00 94.94 88 PRO A O 1
ATOM 705 N N . ALA A 1 89 ? 10.455 -6.253 -8.438 1.00 94.88 89 ALA A N 1
ATOM 706 C CA . ALA A 1 89 ? 10.130 -5.850 -9.800 1.00 94.88 89 ALA A CA 1
ATOM 707 C C . ALA A 1 89 ? 8.887 -6.610 -10.282 1.00 94.88 89 ALA A C 1
ATOM 709 O O . ALA A 1 89 ? 8.792 -7.834 -10.138 1.00 94.88 89 ALA A O 1
ATOM 710 N N . CYS A 1 90 ? 7.933 -5.884 -10.845 1.00 95.12 90 CYS A N 1
ATOM 711 C CA . CYS A 1 90 ? 6.694 -6.389 -11.422 1.00 95.12 90 CYS A CA 1
ATOM 712 C C . CYS A 1 90 ? 6.743 -6.447 -12.953 1.00 95.12 90 CYS A C 1
ATOM 714 O O . CYS A 1 90 ? 6.031 -7.246 -13.566 1.00 95.12 90 CYS A O 1
ATOM 716 N N . TYR A 1 91 ? 7.594 -5.630 -13.561 1.00 94.44 91 TYR A N 1
ATOM 717 C CA . TYR A 1 91 ? 7.826 -5.558 -14.992 1.00 94.44 91 TYR A CA 1
ATOM 718 C C . TYR A 1 91 ? 9.310 -5.308 -15.268 1.00 94.44 91 TYR A C 1
ATOM 720 O O . TYR A 1 91 ? 9.961 -4.546 -14.562 1.00 94.44 91 TYR A O 1
ATOM 728 N N . ILE A 1 92 ? 9.840 -5.946 -16.308 1.00 93.12 92 ILE A N 1
ATOM 729 C CA . ILE A 1 92 ? 11.190 -5.701 -16.819 1.00 93.12 92 ILE A CA 1
ATOM 730 C C . ILE A 1 92 ? 11.056 -5.390 -18.308 1.00 93.12 92 ILE A C 1
ATOM 732 O O . ILE A 1 92 ? 10.381 -6.121 -19.039 1.00 93.12 92 ILE A O 1
ATOM 736 N N . GLU A 1 93 ? 11.689 -4.307 -18.761 1.00 86.81 93 GLU A N 1
ATOM 737 C CA . GLU A 1 93 ? 11.701 -3.935 -20.178 1.00 86.81 93 GLU A CA 1
ATOM 738 C C . GLU A 1 93 ? 12.248 -5.094 -21.033 1.00 86.81 93 GLU A C 1
ATOM 740 O O . GLU A 1 93 ? 13.079 -5.882 -20.582 1.00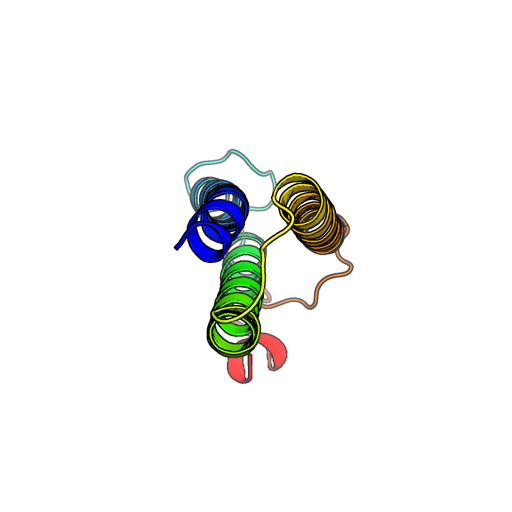 86.81 93 GLU A O 1
ATOM 745 N N . ASP A 1 94 ? 11.678 -5.285 -22.223 1.00 87.81 94 ASP A N 1
ATOM 746 C CA . ASP A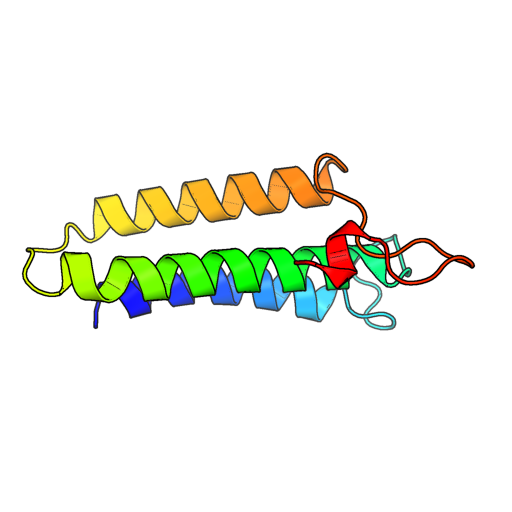 1 94 ? 11.934 -6.407 -23.146 1.00 87.81 94 ASP A CA 1
ATOM 747 C C . ASP A 1 94 ? 11.560 -7.823 -22.660 1.00 87.81 94 ASP A C 1
ATOM 749 O O . ASP A 1 94 ? 11.369 -8.721 -23.480 1.00 87.81 94 ASP A O 1
ATOM 753 N N . THR A 1 95 ? 11.396 -8.042 -21.352 1.00 89.44 95 THR A N 1
ATOM 754 C CA . THR A 1 95 ? 11.033 -9.351 -20.770 1.00 89.44 95 THR A CA 1
ATOM 755 C C . THR A 1 95 ? 9.542 -9.444 -20.427 1.00 89.44 95 THR A C 1
ATOM 757 O O . THR A 1 95 ? 8.958 -10.527 -20.474 1.00 89.44 95 THR A O 1
ATOM 760 N N . GLY A 1 96 ? 8.899 -8.316 -20.115 1.00 91.88 96 GLY A N 1
ATOM 761 C CA . GLY A 1 96 ? 7.489 -8.252 -19.739 1.00 91.88 96 GLY A CA 1
ATOM 762 C C . GLY A 1 96 ? 7.256 -8.416 -18.233 1.00 91.88 96 GLY A C 1
ATOM 763 O O . GLY A 1 96 ? 8.064 -7.987 -17.409 1.00 91.88 96 GLY A O 1
ATOM 764 N N . LEU A 1 97 ? 6.114 -9.004 -17.860 1.00 93.94 97 LEU A N 1
ATOM 765 C CA . LEU A 1 97 ? 5.728 -9.198 -16.457 1.00 93.94 97 LEU A CA 1
ATOM 766 C C . LEU A 1 97 ? 6.639 -10.207 -15.754 1.00 93.94 97 LEU A C 1
ATOM 768 O O . LEU A 1 97 ? 6.953 -11.266 -16.297 1.00 93.94 97 LEU A O 1
ATOM 772 N N . THR A 1 98 ? 7.003 -9.914 -14.509 1.00 95.75 98 THR A N 1
ATOM 773 C CA . THR A 1 98 ? 7.802 -10.835 -13.696 1.00 95.75 98 THR A CA 1
ATOM 774 C C . THR A 1 98 ? 6.946 -11.945 -13.093 1.00 95.75 98 THR A C 1
ATOM 776 O O . THR A 1 98 ? 5.734 -11.816 -12.905 1.00 95.75 98 THR A O 1
ATOM 779 N N . THR A 1 99 ? 7.601 -13.033 -12.686 1.00 94.19 99 THR A N 1
ATOM 780 C CA . THR A 1 99 ? 6.971 -14.124 -11.931 1.00 94.19 99 THR A CA 1
ATOM 781 C C . THR A 1 99 ? 6.275 -13.625 -10.665 1.00 94.19 99 THR A C 1
ATOM 783 O O . THR A 1 99 ? 5.200 -14.113 -10.328 1.00 94.19 99 THR A O 1
ATOM 786 N N . PHE A 1 100 ? 6.856 -12.627 -9.986 1.00 94.56 100 PHE A N 1
ATOM 787 C CA . PHE A 1 1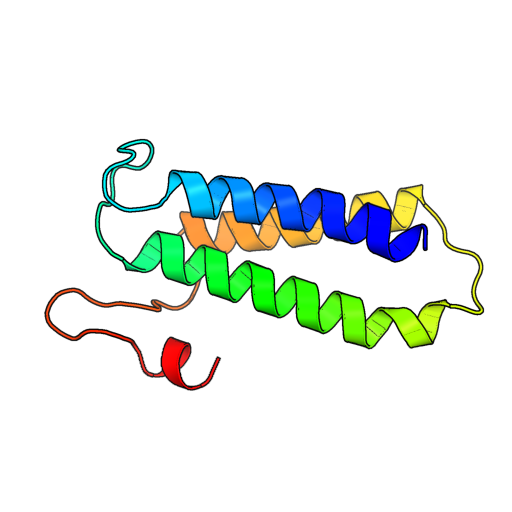00 ? 6.224 -11.997 -8.828 1.00 94.56 100 PHE A CA 1
ATOM 788 C C . PHE A 1 100 ? 4.861 -11.429 -9.210 1.00 94.56 100 PHE A C 1
ATOM 790 O O . PHE A 1 100 ? 3.868 -11.773 -8.576 1.00 94.56 100 PHE A O 1
ATOM 797 N N . LYS A 1 101 ? 4.798 -10.645 -10.292 1.00 93.75 101 LYS A N 1
ATOM 798 C CA . LYS A 1 101 ? 3.548 -10.021 -10.706 1.00 93.75 101 LYS A CA 1
ATOM 799 C C . LYS A 1 101 ? 2.493 -11.017 -11.183 1.00 93.75 101 LYS A C 1
ATOM 801 O O . LYS A 1 101 ? 1.302 -10.755 -11.035 1.00 93.75 101 LYS A O 1
ATOM 806 N N . ILE A 1 102 ? 2.908 -12.139 -11.765 1.00 92.38 102 ILE A N 1
ATOM 807 C CA . ILE A 1 102 ? 1.988 -13.169 -12.265 1.00 92.38 102 ILE A CA 1
ATOM 808 C C . ILE A 1 102 ? 1.255 -13.876 -11.116 1.00 92.38 102 ILE A C 1
ATOM 810 O O . ILE A 1 102 ? 0.069 -14.166 -11.250 1.00 92.38 102 ILE A O 1
ATOM 814 N N . TYR A 1 103 ? 1.935 -14.145 -9.999 1.00 91.44 103 TYR A N 1
ATOM 815 C CA . TYR A 1 103 ? 1.337 -14.856 -8.860 1.00 91.44 103 TYR A CA 1
ATOM 816 C C . TYR A 1 103 ? 0.699 -13.942 -7.806 1.00 91.44 103 TYR A C 1
ATOM 818 O O . TYR A 1 103 ? -0.114 -14.422 -7.018 1.00 91.44 103 TYR A O 1
ATOM 826 N N . SER A 1 104 ? 1.092 -12.665 -7.772 1.00 86.62 104 SER A N 1
ATOM 827 C CA . SER A 1 104 ? 0.589 -11.643 -6.845 1.00 86.62 104 SER A CA 1
ATOM 828 C C . SER A 1 104 ? -0.800 -11.122 -7.200 1.00 86.62 104 SER A C 1
ATOM 830 O O . SER A 1 104 ? -0.954 -10.692 -8.376 1.00 86.62 104 SER A O 1
#

Solvent-accessible surface area (backbone atoms only — not comparable to full-atom values): 6007 Å² total; per-residue (Å²): 110,68,66,58,56,55,52,48,57,51,44,49,53,45,51,51,51,22,62,44,35,37,72,89,64,74,74,49,93,73,71,56,70,24,66,24,46,41,36,48,52,53,42,52,54,50,51,52,50,50,60,66,48,46,72,79,45,72,90,50,89,78,58,62,70,61,52,49,53,51,48,53,49,52,53,48,52,53,51,53,31,52,80,66,70,71,43,77,66,28,38,43,88,100,73,43,73,29,74,58,46,73,77,99